Protein AF-A0A6I2HQ03-F1 (afdb_monomer)

Sequence (92 aa):
MPLVNSCQTLRFLTGNPSTAQHRYNMPTLTTEAALDILSDWLQDNIDYGTLIIFDNDEDRTDSAVLLPLIRQARRDVADLRHLQILRRPEST

Structure (mmCIF, N/CA/C/O backbone):
data_AF-A0A6I2HQ03-F1
#
_entry.id   AF-A0A6I2HQ03-F1
#
loop_
_atom_site.group_PDB
_atom_site.id
_atom_site.type_symbol
_atom_site.label_atom_id
_atom_site.label_alt_id
_atom_site.label_comp_id
_atom_site.label_asym_id
_atom_site.label_entity_id
_atom_site.label_seq_id
_atom_site.pdbx_PDB_ins_code
_atom_site.Cartn_x
_atom_site.Cartn_y
_atom_site.Cartn_z
_atom_site.occupancy
_atom_site.B_iso_or_equiv
_atom_site.auth_seq_id
_atom_site.auth_comp_id
_atom_site.auth_asym_id
_atom_site.auth_atom_id
_atom_site.pdbx_PDB_model_num
ATOM 1 N N . MET A 1 1 ? 13.361 25.575 -5.094 1.00 36.25 1 MET A N 1
ATOM 2 C CA . MET A 1 1 ? 12.522 24.387 -4.844 1.00 36.25 1 MET A CA 1
ATOM 3 C C . MET A 1 1 ? 13.388 23.374 -4.110 1.00 36.25 1 MET A C 1
ATOM 5 O O . MET A 1 1 ? 14.236 22.790 -4.773 1.00 36.25 1 MET A O 1
ATOM 9 N N . PRO A 1 2 ? 13.336 23.238 -2.772 1.00 43.41 2 PRO A N 1
ATOM 10 C CA . PRO A 1 2 ? 14.132 22.210 -2.124 1.00 43.41 2 PRO A CA 1
ATOM 11 C C . PRO A 1 2 ? 13.423 20.864 -2.299 1.00 43.41 2 PRO A C 1
ATOM 13 O O . PRO A 1 2 ? 12.268 20.698 -1.918 1.00 43.41 2 PRO A O 1
ATOM 16 N N . LEU A 1 3 ? 14.136 19.937 -2.932 1.00 40.62 3 LEU A N 1
ATOM 17 C CA . LEU A 1 3 ? 13.805 18.527 -3.046 1.00 40.62 3 LEU A CA 1
ATOM 18 C C . LEU A 1 3 ? 13.911 17.913 -1.645 1.00 40.62 3 LEU A C 1
ATOM 20 O O . LEU A 1 3 ? 15.012 17.652 -1.155 1.00 40.62 3 LEU A O 1
ATOM 24 N N . VAL A 1 4 ? 12.775 17.749 -0.973 1.00 44.97 4 VAL A N 1
ATOM 25 C CA . VAL A 1 4 ? 12.700 16.977 0.268 1.00 44.97 4 VAL A CA 1
ATOM 26 C C . VAL A 1 4 ? 12.733 15.512 -0.152 1.00 44.97 4 VAL A C 1
ATOM 28 O O . VAL A 1 4 ? 11.706 14.919 -0.450 1.00 44.97 4 VAL A O 1
ATOM 31 N N . ASN A 1 5 ? 13.939 14.966 -0.297 1.00 47.34 5 ASN A N 1
ATOM 32 C CA . ASN A 1 5 ? 14.139 13.543 -0.547 1.00 47.34 5 ASN A CA 1
ATOM 33 C C . ASN A 1 5 ? 13.569 12.775 0.658 1.00 47.34 5 ASN A C 1
ATOM 35 O O . ASN A 1 5 ? 13.948 13.072 1.796 1.00 47.34 5 ASN A O 1
ATOM 39 N N . SER A 1 6 ? 12.682 11.808 0.421 1.00 51.69 6 SER A N 1
ATOM 40 C CA . SER A 1 6 ? 12.076 10.947 1.448 1.00 51.69 6 SER A CA 1
ATOM 41 C C . SER A 1 6 ? 13.135 10.266 2.342 1.00 51.69 6 SER A C 1
ATOM 43 O O . SER A 1 6 ? 12.900 9.994 3.521 1.00 51.69 6 SER A O 1
ATOM 45 N N . CYS A 1 7 ? 14.370 10.120 1.840 1.00 47.50 7 CYS A N 1
ATOM 46 C CA . CYS A 1 7 ? 15.535 9.642 2.583 1.00 47.50 7 CYS A CA 1
ATOM 47 C C . CYS A 1 7 ? 15.949 10.546 3.761 1.00 47.50 7 CYS A C 1
ATOM 49 O O . CYS A 1 7 ? 16.613 10.078 4.688 1.00 47.50 7 CYS A O 1
ATOM 51 N N . GLN A 1 8 ? 15.577 11.833 3.783 1.00 50.94 8 GLN A N 1
ATOM 52 C CA . GLN A 1 8 ? 15.834 12.699 4.944 1.00 50.94 8 GLN A CA 1
ATOM 53 C C . GLN A 1 8 ? 14.986 12.297 6.154 1.00 50.94 8 GLN A C 1
ATOM 55 O O . GLN A 1 8 ? 15.459 12.411 7.286 1.00 50.94 8 GLN A O 1
ATOM 60 N N . THR A 1 9 ? 13.795 11.736 5.929 1.00 46.59 9 THR A N 1
ATOM 61 C CA . THR A 1 9 ? 12.956 11.166 6.993 1.00 46.59 9 THR A CA 1
ATOM 62 C C . THR A 1 9 ? 13.647 9.970 7.660 1.00 46.59 9 THR A C 1
ATOM 64 O O . THR A 1 9 ? 13.549 9.788 8.872 1.00 46.59 9 THR A O 1
ATOM 67 N N . LEU A 1 10 ? 14.454 9.214 6.909 1.00 46.19 10 LEU A N 1
ATOM 68 C CA . LEU A 1 10 ? 15.241 8.080 7.408 1.00 46.19 10 LEU A CA 1
ATOM 69 C C . LEU A 1 10 ? 16.540 8.473 8.133 1.00 46.19 10 LEU A C 1
ATOM 71 O O . LEU A 1 10 ? 17.086 7.652 8.872 1.00 46.19 10 LEU A O 1
ATOM 75 N N . ARG A 1 11 ? 17.015 9.726 8.029 1.00 44.62 11 ARG A N 1
ATOM 76 C CA . ARG A 1 11 ? 18.186 10.209 8.798 1.00 44.62 11 ARG A CA 1
ATOM 77 C C . ARG A 1 11 ? 17.955 10.126 10.316 1.00 44.62 11 ARG A C 1
ATOM 79 O O . ARG A 1 11 ? 18.919 10.049 11.074 1.00 44.62 11 ARG A O 1
ATOM 86 N N . PHE A 1 12 ? 16.696 10.108 10.754 1.00 50.53 12 PHE A N 1
ATOM 87 C CA . PHE A 1 12 ? 16.321 9.924 12.158 1.00 50.53 12 PHE A CA 1
ATOM 88 C C . PHE A 1 12 ? 16.494 8.482 12.663 1.00 50.53 12 PHE A C 1
ATOM 90 O O . PHE A 1 12 ? 16.555 8.280 13.872 1.00 50.53 12 PHE A O 1
ATOM 97 N N . LEU A 1 13 ? 16.599 7.487 11.774 1.00 51.09 13 LEU A N 1
ATOM 98 C CA . LEU A 1 13 ? 16.599 6.066 12.147 1.00 51.09 13 LEU A CA 1
ATOM 99 C C . LEU A 1 13 ? 17.999 5.435 12.221 1.00 51.09 13 LEU A C 1
ATOM 101 O O . LEU A 1 13 ? 18.140 4.361 12.798 1.00 51.09 13 LEU A O 1
ATOM 105 N N . THR A 1 14 ? 19.042 6.083 11.687 1.00 44.53 14 THR A N 1
ATOM 106 C CA . THR A 1 14 ? 20.391 5.482 11.583 1.00 44.53 14 THR A CA 1
ATOM 107 C C . THR A 1 14 ? 21.507 6.302 12.253 1.00 44.53 14 THR A C 1
ATOM 109 O O . THR A 1 14 ? 22.671 6.214 11.860 1.00 44.53 14 THR A O 1
ATOM 112 N N . GLY A 1 15 ? 21.185 7.132 13.251 1.00 38.81 15 GLY A N 1
ATOM 113 C CA . GLY A 1 15 ? 22.171 7.905 14.022 1.00 38.81 15 GLY A CA 1
ATOM 114 C C . GLY A 1 15 ? 22.869 7.083 15.120 1.00 38.81 15 GLY A C 1
ATOM 115 O O . GLY A 1 15 ? 22.204 6.444 15.925 1.00 38.81 15 GLY A O 1
ATOM 116 N N . ASN A 1 16 ? 24.208 7.121 15.148 1.00 48.44 16 ASN A N 1
ATOM 117 C CA . ASN A 1 16 ? 25.117 6.439 16.090 1.00 48.44 16 ASN A CA 1
ATOM 118 C C . ASN A 1 16 ? 24.691 6.476 17.587 1.00 48.44 16 ASN A C 1
ATOM 120 O O . ASN A 1 16 ? 24.242 7.520 18.060 1.00 48.44 16 ASN A O 1
ATOM 124 N N . PRO A 1 17 ? 24.952 5.413 18.380 1.00 47.00 17 PRO A N 1
ATOM 125 C CA . PRO A 1 17 ? 24.448 5.251 19.753 1.00 47.00 17 PRO A CA 1
ATOM 126 C C . PRO A 1 17 ? 25.239 5.984 20.862 1.00 47.00 17 PRO A C 1
ATOM 128 O O . PRO A 1 17 ? 25.062 5.677 22.039 1.00 47.00 17 PRO A O 1
ATOM 131 N N . SER A 1 18 ? 26.116 6.943 20.548 1.00 51.56 18 SER A N 1
ATOM 132 C CA . SER A 1 18 ? 27.056 7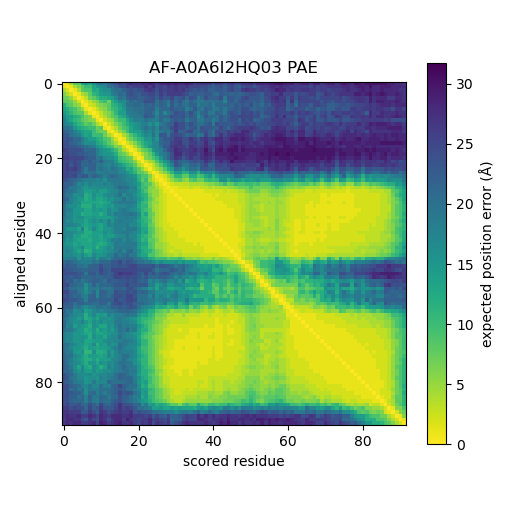.505 21.543 1.00 51.56 18 SER A CA 1
ATOM 133 C C . SER A 1 18 ? 26.643 8.817 22.219 1.00 51.56 18 SER A C 1
ATOM 135 O O . SER A 1 18 ? 27.465 9.422 22.901 1.00 51.56 18 SER A O 1
ATOM 137 N N . THR A 1 19 ? 25.386 9.249 22.133 1.00 46.16 19 THR A N 1
ATOM 138 C CA . THR A 1 19 ? 24.891 10.360 22.964 1.00 46.16 19 THR A CA 1
ATOM 139 C C . THR A 1 19 ? 23.601 9.973 23.671 1.00 46.16 19 THR A C 1
ATOM 141 O O . THR A 1 19 ? 22.492 10.069 23.150 1.00 46.16 19 THR A O 1
ATOM 144 N N . ALA A 1 20 ? 23.762 9.514 24.910 1.00 49.12 20 ALA A N 1
ATOM 145 C CA . ALA A 1 20 ? 22.672 9.406 25.859 1.00 49.12 20 ALA A CA 1
ATOM 146 C C . ALA A 1 20 ? 21.988 10.779 26.051 1.00 49.12 20 ALA A C 1
ATOM 148 O O . ALA A 1 20 ? 22.659 11.806 26.104 1.00 49.12 20 ALA A O 1
ATOM 149 N N . GLN A 1 21 ? 20.664 10.745 26.256 1.00 45.38 21 GLN A N 1
ATOM 150 C CA . GLN A 1 21 ? 19.819 11.794 26.865 1.00 45.38 21 GLN A CA 1
ATOM 151 C C . GLN A 1 21 ? 19.029 12.781 25.985 1.00 45.38 21 GLN A C 1
ATOM 153 O O . GLN A 1 21 ? 18.589 13.811 26.486 1.00 45.38 21 GLN A O 1
ATOM 158 N N . HIS A 1 22 ? 18.636 12.410 24.768 1.00 44.59 22 HIS A N 1
ATOM 159 C CA . HIS A 1 22 ? 17.333 12.866 24.268 1.00 44.59 22 HIS A CA 1
ATOM 160 C C . HIS A 1 22 ? 16.386 11.673 24.262 1.00 44.59 22 HIS A C 1
ATOM 162 O O . HIS A 1 22 ? 16.569 10.733 23.494 1.00 44.59 22 HIS A O 1
ATOM 168 N N . ARG A 1 23 ? 15.376 11.686 25.144 1.00 50.22 23 ARG A N 1
ATOM 169 C CA . ARG A 1 23 ? 14.180 10.853 24.970 1.00 50.22 23 ARG A CA 1
ATOM 170 C C . ARG A 1 23 ? 13.569 11.260 23.631 1.00 50.22 23 ARG A C 1
ATOM 172 O O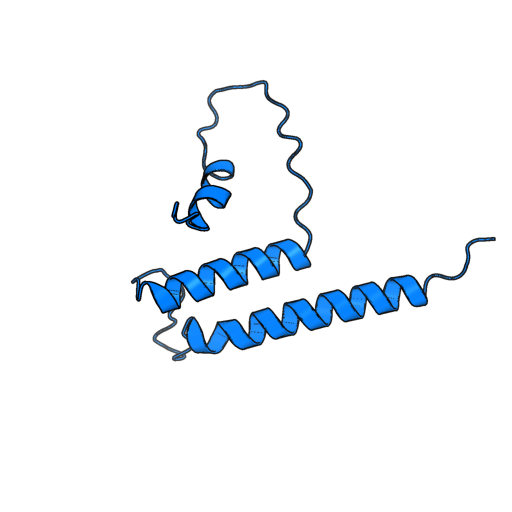 . ARG A 1 23 ? 12.742 12.165 23.584 1.00 50.22 23 ARG A O 1
ATOM 179 N N . TYR A 1 24 ? 14.006 10.633 22.545 1.00 57.25 24 TYR A N 1
ATOM 180 C CA . TYR A 1 24 ? 13.262 10.636 21.302 1.00 57.25 24 TYR A CA 1
ATOM 181 C C . TYR A 1 24 ? 11.956 9.928 21.630 1.00 57.25 24 TYR A C 1
ATOM 183 O O . TYR A 1 24 ? 11.903 8.707 21.763 1.00 57.25 24 TYR A O 1
ATOM 191 N N . ASN A 1 25 ? 10.907 10.715 21.855 1.00 61.66 25 ASN A N 1
ATOM 192 C CA . ASN A 1 25 ? 9.540 10.234 21.863 1.00 61.66 25 ASN A CA 1
ATOM 193 C C . ASN A 1 25 ? 9.208 9.859 20.416 1.00 61.66 25 ASN A C 1
ATOM 195 O O . ASN A 1 25 ? 8.481 10.589 19.746 1.00 61.66 25 ASN A O 1
ATOM 199 N N . MET A 1 26 ? 9.833 8.788 19.915 1.00 63.72 26 MET A N 1
ATOM 200 C CA . MET A 1 26 ? 9.551 8.265 18.591 1.00 63.72 26 MET A CA 1
ATOM 201 C C . MET A 1 26 ? 8.074 7.891 18.606 1.00 63.72 26 MET A C 1
ATOM 203 O O . MET A 1 26 ? 7.691 7.014 19.390 1.00 63.72 26 MET A O 1
ATOM 207 N N . PRO A 1 27 ? 7.224 8.594 17.840 1.00 73.25 27 PRO A N 1
ATOM 208 C CA . PRO A 1 27 ? 5.830 8.214 17.755 1.00 73.25 27 PRO A CA 1
ATOM 209 C C . PRO A 1 27 ? 5.770 6.760 17.292 1.00 73.25 27 PRO A C 1
ATOM 211 O O . PRO A 1 27 ? 6.543 6.340 16.428 1.00 73.25 27 PRO A O 1
ATOM 214 N N . THR A 1 28 ? 4.885 5.977 17.905 1.00 84.44 28 THR A N 1
ATOM 215 C CA . THR A 1 28 ? 4.658 4.599 17.479 1.00 84.44 28 THR A CA 1
ATOM 216 C C . THR A 1 28 ? 4.290 4.606 16.001 1.00 84.44 28 THR A C 1
ATOM 218 O O . THR A 1 28 ? 3.341 5.281 15.599 1.00 84.44 28 THR A O 1
ATOM 221 N N . LEU A 1 29 ? 5.054 3.868 15.199 1.00 89.25 29 LEU A N 1
ATOM 222 C CA . LEU A 1 29 ? 4.791 3.727 13.777 1.00 89.25 29 LEU A CA 1
ATOM 223 C C . LEU A 1 29 ? 3.458 2.994 13.597 1.00 89.25 29 LEU A C 1
ATOM 225 O O . LEU A 1 29 ? 3.332 1.831 13.982 1.00 89.25 29 LEU A O 1
ATOM 229 N N . THR A 1 30 ? 2.455 3.681 13.049 1.00 93.25 30 THR A N 1
ATOM 230 C CA . THR A 1 30 ? 1.184 3.037 12.699 1.00 93.25 30 THR A CA 1
ATOM 231 C C . THR A 1 30 ? 1.344 2.260 11.398 1.00 93.25 30 THR A C 1
ATOM 233 O O . THR A 1 30 ? 2.223 2.561 10.588 1.00 93.25 30 THR A O 1
ATOM 236 N N . THR A 1 31 ? 0.493 1.259 11.175 1.00 95.00 31 THR A N 1
ATOM 237 C CA . THR A 1 31 ? 0.520 0.467 9.939 1.00 95.00 31 THR A CA 1
ATOM 238 C C . THR A 1 31 ? 0.319 1.346 8.704 1.00 95.00 31 THR A C 1
ATOM 240 O O . THR A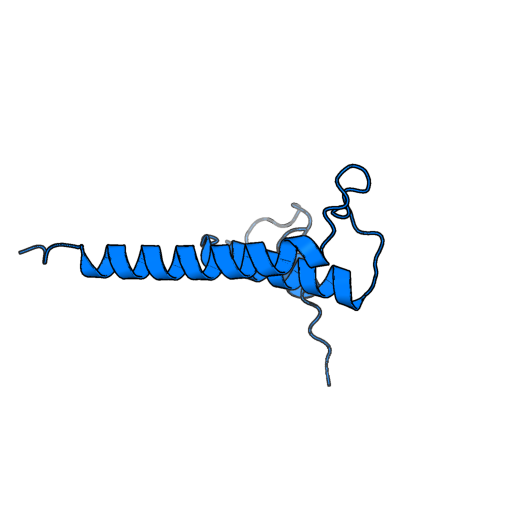 1 31 ? 1.018 1.167 7.715 1.00 95.00 31 THR A O 1
ATOM 243 N N . GLU A 1 32 ? -0.567 2.341 8.767 1.00 96.06 32 GLU A N 1
ATOM 244 C CA . GLU A 1 32 ? -0.783 3.300 7.678 1.00 96.06 32 GLU A CA 1
ATOM 245 C C . GLU A 1 32 ? 0.478 4.119 7.391 1.00 96.06 32 GLU A C 1
ATOM 247 O O . GLU A 1 32 ? 0.886 4.219 6.239 1.00 96.06 32 GLU A O 1
ATOM 252 N N . ALA A 1 33 ? 1.140 4.636 8.433 1.00 94.12 33 ALA A N 1
ATOM 253 C CA . ALA A 1 33 ? 2.376 5.397 8.279 1.00 94.12 33 ALA A CA 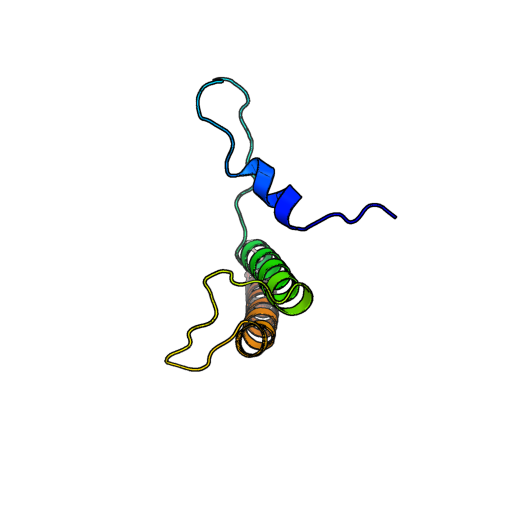1
ATOM 254 C C . ALA A 1 33 ? 3.518 4.535 7.716 1.00 94.12 33 ALA A C 1
ATOM 256 O O . ALA A 1 33 ? 4.296 5.007 6.894 1.00 94.12 33 ALA A O 1
ATOM 257 N N . ALA A 1 34 ? 3.607 3.263 8.116 1.00 95.06 34 ALA A N 1
ATOM 258 C CA . ALA A 1 34 ? 4.575 2.326 7.551 1.00 95.06 34 ALA A CA 1
ATOM 259 C C . ALA A 1 34 ? 4.325 2.071 6.054 1.00 95.06 34 ALA A C 1
ATOM 261 O O . ALA A 1 34 ? 5.274 2.037 5.274 1.00 95.06 34 ALA A O 1
ATOM 262 N N . LEU A 1 35 ? 3.060 1.917 5.649 1.00 96.25 35 LEU A N 1
ATOM 263 C CA . LEU A 1 35 ? 2.675 1.710 4.250 1.00 96.25 35 LEU A CA 1
ATOM 264 C C . LEU A 1 35 ? 2.872 2.970 3.395 1.00 96.25 35 LEU A C 1
ATOM 266 O O . LEU A 1 35 ? 3.245 2.850 2.228 1.00 96.25 35 LEU A O 1
ATOM 270 N N . ASP A 1 36 ? 2.666 4.158 3.966 1.00 95.19 36 ASP A N 1
ATOM 271 C CA . ASP A 1 36 ? 2.962 5.435 3.308 1.00 95.19 36 ASP A CA 1
ATOM 272 C C . ASP A 1 36 ? 4.480 5.579 3.075 1.00 95.19 36 ASP A C 1
ATOM 274 O O . ASP A 1 36 ? 4.903 5.788 1.941 1.00 95.19 36 ASP A O 1
ATOM 278 N N . ILE A 1 37 ? 5.313 5.326 4.096 1.00 93.06 37 ILE A N 1
ATOM 279 C CA . ILE A 1 37 ? 6.786 5.341 3.969 1.00 93.06 37 ILE A CA 1
ATOM 280 C C . ILE A 1 37 ? 7.271 4.328 2.924 1.00 93.06 37 ILE A C 1
ATOM 282 O O . ILE A 1 37 ? 8.140 4.641 2.111 1.00 93.06 37 ILE A O 1
ATOM 286 N N . LEU A 1 38 ? 6.719 3.112 2.934 1.00 91.56 38 LEU A N 1
ATOM 287 C CA . LEU A 1 38 ? 7.066 2.089 1.949 1.00 91.56 38 LEU A CA 1
ATOM 288 C C . LEU A 1 38 ? 6.649 2.507 0.532 1.00 91.56 38 LEU A C 1
ATOM 290 O O . LEU A 1 38 ? 7.394 2.270 -0.413 1.00 91.56 38 LEU A O 1
ATOM 294 N N . SER A 1 39 ? 5.484 3.141 0.376 1.00 93.69 39 SER A N 1
ATOM 295 C CA . SER A 1 39 ? 5.019 3.643 -0.923 1.00 93.69 39 SER A CA 1
ATOM 296 C C . SER A 1 39 ? 5.942 4.724 -1.480 1.00 93.69 39 SER A C 1
ATOM 298 O O . SER A 1 39 ? 6.269 4.677 -2.664 1.00 93.69 39 SER A O 1
ATOM 300 N N . ASP A 1 40 ? 6.369 5.668 -0.639 1.00 91.81 40 ASP A N 1
ATOM 301 C CA . ASP A 1 40 ? 7.291 6.739 -1.031 1.00 91.81 40 ASP A CA 1
ATOM 302 C C . ASP A 1 40 ? 8.646 6.164 -1.450 1.00 91.81 40 ASP A C 1
ATOM 304 O O . ASP A 1 40 ? 9.181 6.522 -2.496 1.00 91.81 40 ASP A O 1
ATOM 308 N N . TRP A 1 41 ? 9.159 5.194 -0.691 1.00 89.56 41 TRP A N 1
ATOM 309 C CA . TRP A 1 41 ? 10.405 4.512 -1.022 1.00 89.56 41 TRP A CA 1
ATOM 310 C C . TRP A 1 41 ? 10.331 3.743 -2.354 1.00 89.56 41 TRP A C 1
ATOM 312 O O . TRP A 1 41 ? 11.245 3.831 -3.171 1.00 89.56 41 TRP A O 1
ATOM 322 N N . LEU A 1 42 ? 9.228 3.029 -2.617 1.00 88.19 42 LEU A N 1
ATOM 323 C CA . LEU A 1 42 ? 9.015 2.331 -3.893 1.00 88.19 42 LEU A CA 1
ATOM 324 C C . LEU A 1 42 ? 8.893 3.303 -5.072 1.00 88.19 42 LEU A C 1
ATOM 326 O O . LEU A 1 42 ? 9.378 3.007 -6.162 1.00 88.19 42 LEU A O 1
ATOM 330 N N . GLN A 1 43 ? 8.249 4.454 -4.871 1.00 90.12 43 GLN A N 1
ATOM 331 C CA . GLN A 1 43 ? 8.153 5.485 -5.901 1.00 90.12 43 GLN A CA 1
ATOM 332 C C . GLN A 1 43 ? 9.530 6.081 -6.213 1.00 90.12 43 GLN A C 1
ATOM 334 O O . GLN A 1 43 ? 9.872 6.204 -7.386 1.00 90.12 43 GLN A O 1
ATOM 339 N N . ASP A 1 44 ? 10.345 6.366 -5.195 1.00 86.94 44 ASP A N 1
ATOM 340 C CA . ASP A 1 44 ? 11.713 6.848 -5.398 1.00 86.94 44 ASP A CA 1
ATOM 341 C C . ASP A 1 44 ? 12.562 5.821 -6.167 1.00 86.94 44 ASP A C 1
ATOM 343 O O . ASP A 1 44 ? 13.322 6.197 -7.061 1.00 86.94 44 ASP A O 1
ATOM 347 N N . ASN A 1 45 ? 12.398 4.520 -5.901 1.00 83.88 45 ASN A N 1
ATOM 348 C CA . ASN A 1 45 ? 13.083 3.479 -6.674 1.00 83.88 45 ASN A CA 1
ATOM 349 C C . ASN A 1 45 ? 12.713 3.524 -8.166 1.00 83.88 45 ASN A C 1
ATOM 351 O O . ASN A 1 45 ? 13.597 3.396 -9.015 1.00 83.88 45 ASN A O 1
ATOM 355 N N . ILE A 1 46 ? 11.431 3.736 -8.487 1.00 84.62 46 ILE A N 1
ATOM 356 C CA . ILE A 1 46 ? 10.945 3.872 -9.869 1.00 84.62 46 ILE A CA 1
ATOM 357 C C . ILE A 1 46 ? 11.507 5.143 -10.514 1.00 84.62 46 ILE A C 1
ATOM 359 O O . ILE A 1 46 ? 12.016 5.094 -11.634 1.00 84.62 46 ILE A O 1
ATOM 363 N N . ASP A 1 47 ? 11.433 6.272 -9.810 1.00 86.44 47 ASP A N 1
ATOM 364 C CA . ASP A 1 47 ? 11.785 7.590 -10.345 1.00 86.44 47 ASP A CA 1
ATOM 365 C C . ASP A 1 47 ? 13.293 7.728 -10.593 1.00 86.44 47 ASP A C 1
ATOM 367 O O . ASP A 1 47 ? 13.716 8.335 -11.581 1.00 86.44 47 ASP A O 1
ATOM 371 N N . TYR A 1 48 ? 14.115 7.153 -9.712 1.00 81.38 48 TYR A N 1
ATOM 372 C CA . TYR A 1 48 ? 15.571 7.230 -9.801 1.00 81.38 48 TYR A CA 1
ATOM 373 C C . TYR A 1 48 ? 16.213 6.017 -10.492 1.00 81.38 48 TYR A C 1
ATOM 375 O O . TYR A 1 48 ? 17.431 6.018 -10.688 1.00 81.38 48 TYR A O 1
ATOM 383 N N . GLY A 1 49 ? 15.426 5.000 -10.874 1.00 66.19 49 GLY A N 1
ATOM 384 C CA . GLY A 1 49 ? 15.901 3.795 -11.567 1.00 66.19 49 GLY A CA 1
ATOM 385 C C . GLY A 1 49 ? 17.067 3.106 -10.851 1.00 66.19 49 GLY A C 1
ATOM 386 O O . GLY A 1 49 ? 17.969 2.570 -11.498 1.00 66.19 49 GLY A O 1
ATOM 387 N N . THR A 1 50 ? 17.130 3.227 -9.521 1.00 60.84 50 THR A N 1
ATOM 388 C CA . THR A 1 50 ? 18.320 2.839 -8.756 1.00 60.84 50 THR A CA 1
ATOM 389 C C . THR A 1 50 ? 18.376 1.336 -8.530 1.00 60.84 50 THR A C 1
ATOM 391 O O . THR A 1 50 ? 17.357 0.708 -8.271 1.00 60.84 50 THR A O 1
ATOM 394 N N . LEU A 1 51 ? 19.598 0.798 -8.518 1.00 55.19 51 LEU A N 1
ATOM 395 C CA . LEU A 1 51 ? 19.994 -0.562 -8.116 1.00 55.19 51 LEU A CA 1
ATOM 396 C C . LEU A 1 51 ? 19.730 -0.856 -6.618 1.00 55.19 51 LEU A C 1
ATOM 398 O O . LEU A 1 51 ? 20.618 -1.328 -5.907 1.00 55.19 51 LEU A O 1
ATOM 402 N N . ILE A 1 52 ? 18.556 -0.529 -6.080 1.00 58.78 52 ILE A N 1
ATOM 403 C CA . ILE A 1 52 ? 18.263 -0.716 -4.656 1.00 58.78 52 ILE A CA 1
ATOM 404 C C . ILE A 1 52 ? 17.258 -1.863 -4.452 1.00 58.78 52 ILE A C 1
ATOM 406 O O . ILE A 1 52 ? 16.049 -1.681 -4.468 1.00 58.78 52 ILE A O 1
ATOM 410 N N . ILE A 1 53 ? 17.843 -3.044 -4.202 1.00 63.47 53 ILE A N 1
ATOM 411 C CA . ILE A 1 53 ? 17.486 -4.163 -3.291 1.00 63.47 53 ILE A CA 1
ATOM 412 C C . ILE A 1 53 ? 16.070 -4.791 -3.347 1.00 63.47 53 ILE A C 1
ATOM 414 O O . ILE A 1 53 ? 15.877 -5.818 -2.704 1.00 63.47 53 ILE A O 1
ATOM 418 N N . PHE A 1 54 ? 15.087 -4.257 -4.079 1.00 64.38 54 PHE A N 1
ATOM 419 C CA . PHE A 1 54 ? 13.733 -4.849 -4.131 1.00 64.38 54 PHE A CA 1
ATOM 420 C C . PHE A 1 54 ? 13.271 -5.334 -5.499 1.00 64.38 54 PHE A C 1
ATOM 422 O O . PHE A 1 54 ? 12.186 -5.906 -5.589 1.00 64.38 54 PHE A O 1
ATOM 429 N N . ASP A 1 55 ? 14.085 -5.162 -6.536 1.00 66.06 55 ASP A N 1
ATOM 430 C CA . ASP A 1 55 ? 13.820 -5.824 -7.804 1.00 66.06 55 ASP A CA 1
ATOM 431 C C . ASP A 1 55 ? 14.200 -7.296 -7.642 1.00 66.06 55 ASP A C 1
ATOM 433 O O . ASP A 1 55 ? 15.374 -7.664 -7.689 1.00 66.06 55 ASP A O 1
ATOM 437 N N . ASN A 1 56 ? 13.193 -8.130 -7.373 1.00 68.06 56 ASN A N 1
ATOM 438 C CA . ASN A 1 56 ? 13.354 -9.571 -7.445 1.00 68.06 56 ASN A CA 1
ATOM 439 C C . ASN A 1 56 ? 13.389 -9.954 -8.927 1.00 68.06 56 ASN A C 1
ATOM 441 O O . ASN A 1 5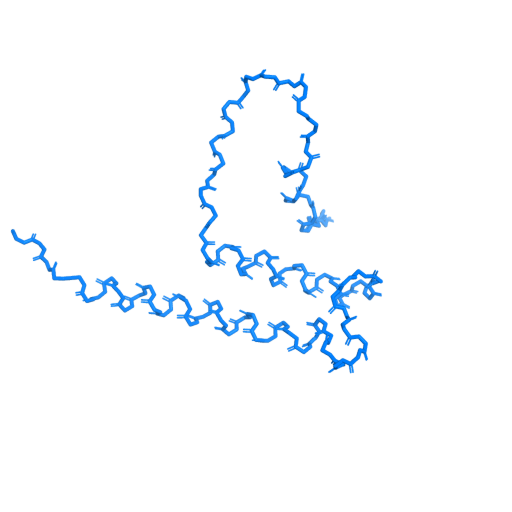6 ? 12.352 -10.012 -9.597 1.00 68.06 56 ASN A O 1
ATOM 445 N N . ASP A 1 57 ? 14.595 -10.170 -9.438 1.00 69.81 57 ASP A N 1
ATOM 446 C CA . ASP A 1 57 ? 14.854 -10.564 -10.816 1.00 69.81 57 ASP A CA 1
ATOM 447 C C . ASP A 1 57 ? 14.322 -11.971 -11.132 1.00 69.81 57 ASP A C 1
ATOM 449 O O . ASP A 1 57 ? 13.942 -12.230 -12.278 1.00 69.81 57 ASP A O 1
ATOM 453 N N . GLU A 1 58 ? 14.208 -12.840 -10.122 1.00 72.75 58 GLU A N 1
ATOM 454 C CA . GLU A 1 58 ? 13.677 -14.202 -10.247 1.00 72.75 58 GLU A CA 1
ATOM 455 C C . GLU A 1 58 ? 12.164 -14.211 -10.536 1.00 72.75 58 GLU A C 1
ATOM 457 O O . GLU A 1 58 ? 11.724 -14.840 -11.501 1.00 72.75 58 GLU A O 1
ATOM 462 N N . ASP A 1 59 ? 11.373 -13.438 -9.781 1.00 70.94 59 ASP A N 1
ATOM 463 C CA . ASP A 1 59 ? 9.908 -13.384 -9.944 1.00 70.94 59 ASP A CA 1
ATOM 464 C C . ASP A 1 59 ? 9.420 -12.210 -10.808 1.00 70.94 59 ASP A C 1
ATOM 466 O O . ASP A 1 59 ? 8.211 -12.020 -10.975 1.00 70.94 59 ASP A O 1
ATOM 470 N N . ARG A 1 60 ? 10.337 -11.384 -11.339 1.00 68.06 60 ARG A N 1
ATOM 471 C CA . ARG A 1 60 ? 10.030 -10.122 -12.050 1.00 68.06 60 ARG A CA 1
ATOM 472 C C . ARG A 1 60 ? 9.076 -9.212 -11.273 1.00 68.06 60 ARG A C 1
ATOM 474 O O . ARG A 1 60 ? 8.290 -8.466 -11.859 1.00 68.06 60 ARG A O 1
ATOM 481 N N . THR A 1 61 ? 9.112 -9.309 -9.951 1.00 75.62 61 THR A N 1
ATOM 482 C CA . THR A 1 61 ? 8.335 -8.433 -9.084 1.00 75.62 61 THR A CA 1
ATOM 483 C C . THR A 1 61 ? 9.222 -7.244 -8.775 1.00 75.62 61 THR A C 1
ATOM 485 O O . THR A 1 61 ? 10.050 -7.300 -7.870 1.00 75.62 61 THR A O 1
ATOM 488 N N . ASP A 1 62 ? 9.086 -6.206 -9.593 1.00 83.56 62 ASP A N 1
ATOM 489 C CA . ASP A 1 62 ? 9.802 -4.948 -9.423 1.00 83.56 62 ASP A CA 1
ATOM 490 C C . ASP A 1 62 ? 8.989 -3.945 -8.587 1.00 83.56 62 ASP A C 1
ATOM 492 O O . ASP A 1 62 ? 7.820 -4.156 -8.224 1.00 83.56 62 ASP A O 1
ATOM 496 N N . SER A 1 63 ? 9.623 -2.816 -8.278 1.00 86.25 63 SER A N 1
ATOM 497 C CA . SER A 1 63 ? 8.987 -1.735 -7.516 1.00 86.25 63 SER A CA 1
ATOM 498 C C . SER A 1 63 ? 7.706 -1.204 -8.187 1.00 86.25 63 SER A C 1
ATOM 500 O O . SER A 1 63 ? 6.765 -0.810 -7.491 1.00 86.25 63 SER A O 1
ATOM 502 N N . ALA A 1 64 ? 7.623 -1.238 -9.523 1.00 87.56 64 ALA A N 1
ATOM 503 C CA . ALA A 1 64 ? 6.461 -0.774 -10.281 1.00 87.56 64 ALA A CA 1
ATOM 504 C C . ALA A 1 64 ? 5.265 -1.733 -10.172 1.00 87.56 64 ALA A C 1
ATOM 506 O O . ALA A 1 64 ? 4.120 -1.275 -10.113 1.00 87.56 64 ALA A O 1
ATOM 507 N N . VAL A 1 65 ? 5.513 -3.041 -10.076 1.00 88.50 65 VAL A N 1
ATOM 508 C CA . VAL A 1 65 ? 4.485 -4.056 -9.799 1.00 88.50 65 VAL A CA 1
ATOM 509 C C . VAL A 1 65 ? 3.976 -3.946 -8.360 1.00 88.50 65 VAL A C 1
ATOM 511 O O . VAL A 1 65 ? 2.771 -4.057 -8.118 1.00 88.50 65 VAL A O 1
ATOM 514 N N . LEU A 1 66 ? 4.865 -3.699 -7.394 1.00 88.69 66 LEU A N 1
ATOM 515 C CA . LEU A 1 66 ? 4.515 -3.724 -5.972 1.00 88.69 66 LEU A CA 1
ATOM 516 C C . LEU A 1 66 ? 3.796 -2.451 -5.493 1.00 88.69 66 LEU A C 1
ATOM 518 O O . LEU A 1 66 ? 2.876 -2.522 -4.674 1.00 88.69 66 LEU A O 1
ATOM 522 N N . LEU A 1 67 ? 4.167 -1.282 -6.017 1.00 91.81 67 LEU A N 1
ATOM 523 C CA . LEU A 1 67 ? 3.605 0.010 -5.616 1.00 91.81 67 LEU A CA 1
ATOM 524 C C . LEU A 1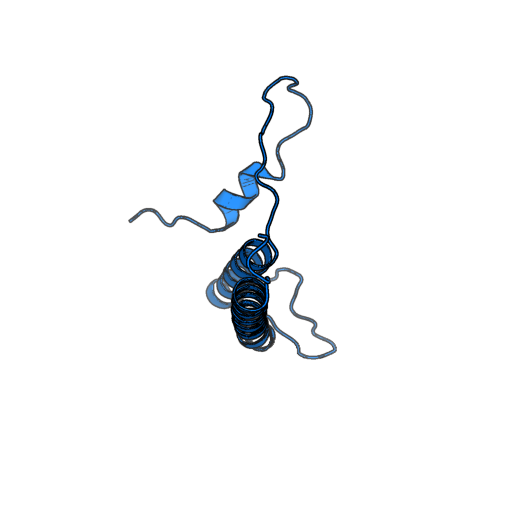 67 ? 2.060 0.089 -5.636 1.00 91.81 67 LEU A C 1
ATOM 526 O O . LEU A 1 67 ? 1.482 0.554 -4.645 1.00 91.81 67 LEU A O 1
ATOM 530 N N . PRO A 1 68 ? 1.338 -0.344 -6.693 1.00 95.00 68 PRO A N 1
ATOM 531 C CA . PRO A 1 68 ? -0.125 -0.328 -6.673 1.00 95.00 68 PRO A CA 1
ATOM 532 C C . PRO A 1 68 ? -0.714 -1.235 -5.583 1.00 95.00 68 PRO A C 1
ATOM 534 O O . PRO A 1 68 ? -1.748 -0.885 -5.009 1.00 95.00 68 PRO A O 1
ATOM 537 N N . LEU A 1 69 ? -0.054 -2.351 -5.252 1.00 94.69 69 LEU A N 1
ATOM 538 C CA . LEU A 1 69 ? -0.497 -3.276 -4.205 1.00 94.69 69 LEU A CA 1
ATOM 539 C C . LEU A 1 69 ? -0.333 -2.665 -2.809 1.00 94.69 69 LEU A C 1
ATOM 541 O O . LEU A 1 69 ? -1.255 -2.743 -2.000 1.00 94.69 69 LEU A O 1
ATOM 545 N N . ILE A 1 70 ? 0.786 -1.987 -2.540 1.00 95.12 70 ILE A N 1
ATOM 546 C CA . ILE A 1 70 ? 1.001 -1.290 -1.260 1.00 95.12 70 ILE A CA 1
ATOM 547 C C . ILE A 1 70 ? 0.005 -0.140 -1.087 1.00 95.12 70 ILE A C 1
ATOM 549 O O . ILE A 1 70 ? -0.605 -0.006 -0.024 1.00 95.12 70 ILE A O 1
ATOM 553 N N . ARG A 1 71 ? -0.249 0.643 -2.145 1.00 97.44 71 ARG A N 1
ATOM 554 C CA . ARG A 1 71 ? -1.286 1.689 -2.125 1.00 97.44 71 ARG A CA 1
ATOM 555 C C . ARG A 1 71 ? -2.679 1.111 -1.860 1.00 97.44 71 ARG A C 1
ATOM 557 O O . ARG A 1 71 ? -3.479 1.757 -1.182 1.00 97.44 71 ARG A O 1
ATOM 564 N N . GLN A 1 72 ? -2.976 -0.086 -2.370 1.00 98.19 72 GLN A N 1
ATOM 565 C CA . GLN A 1 72 ? -4.230 -0.776 -2.068 1.00 98.19 72 GLN A CA 1
ATOM 566 C C . GLN A 1 72 ? -4.291 -1.222 -0.607 1.00 98.19 72 GLN A C 1
ATOM 568 O O . GLN A 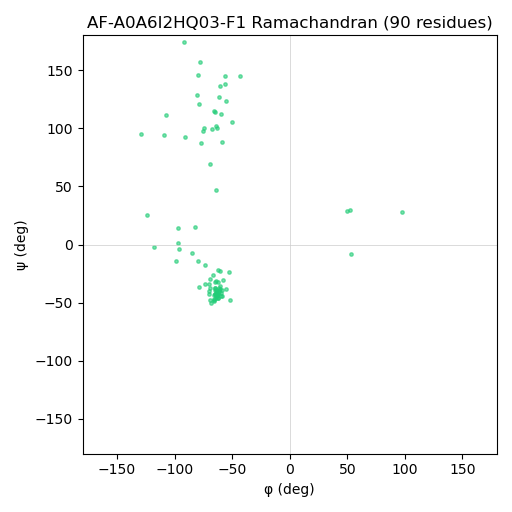1 72 ? -5.237 -0.854 0.081 1.00 98.19 72 GLN A O 1
ATOM 573 N N . ALA A 1 73 ? -3.259 -1.902 -0.106 1.00 97.94 73 ALA A N 1
ATOM 574 C CA . ALA A 1 73 ? -3.189 -2.326 1.290 1.00 97.94 73 ALA A CA 1
ATOM 575 C C . ALA A 1 73 ? -3.359 -1.141 2.258 1.00 97.94 73 ALA A C 1
ATOM 577 O O . ALA A 1 73 ? -4.048 -1.246 3.270 1.00 97.94 73 ALA A O 1
ATOM 578 N N . ARG A 1 74 ? -2.794 0.023 1.919 1.00 98.19 74 ARG A N 1
ATOM 579 C CA . ARG A 1 74 ? -2.955 1.265 2.686 1.00 98.19 74 ARG A CA 1
ATOM 580 C C . ARG A 1 74 ? -4.409 1.732 2.762 1.00 98.19 74 ARG A C 1
ATOM 582 O O . ARG A 1 74 ? -4.846 2.171 3.824 1.00 98.19 74 ARG A O 1
ATOM 589 N N . ARG A 1 75 ? -5.161 1.630 1.660 1.00 98.31 75 ARG A N 1
ATOM 590 C CA . ARG A 1 75 ? -6.607 1.913 1.640 1.00 98.31 75 ARG A CA 1
ATOM 591 C C . ARG A 1 75 ? -7.377 0.897 2.476 1.00 98.31 75 ARG A C 1
ATOM 593 O O . ARG A 1 75 ? -8.151 1.301 3.333 1.00 98.31 75 ARG A O 1
ATOM 600 N N . ASP A 1 76 ? -7.084 -0.387 2.306 1.00 98.12 76 ASP A N 1
ATOM 601 C CA . ASP A 1 76 ? -7.773 -1.462 3.024 1.00 98.12 76 ASP A CA 1
ATOM 602 C C . ASP A 1 76 ? -7.582 -1.350 4.547 1.00 98.12 76 ASP A C 1
ATOM 604 O O . ASP A 1 76 ? -8.524 -1.547 5.314 1.00 98.12 76 ASP A O 1
ATOM 608 N N . VAL A 1 77 ? -6.381 -0.974 5.007 1.00 97.50 77 VAL A N 1
ATOM 609 C CA . VAL A 1 77 ? -6.109 -0.710 6.431 1.00 97.50 77 VAL A CA 1
ATOM 610 C C . VAL A 1 77 ? -6.905 0.497 6.934 1.00 97.50 77 VAL A C 1
ATOM 612 O O . VAL A 1 77 ? -7.471 0.437 8.029 1.00 97.50 77 VAL A O 1
ATOM 615 N N . ALA A 1 78 ? -6.984 1.576 6.150 1.00 96.44 78 ALA A N 1
ATOM 616 C CA . ALA A 1 78 ? -7.768 2.755 6.514 1.00 96.44 78 ALA A CA 1
ATOM 617 C C . ALA A 1 78 ? -9.269 2.428 6.618 1.00 96.44 78 ALA A C 1
ATOM 619 O O . ALA A 1 78 ? -9.915 2.806 7.600 1.00 96.44 78 ALA A O 1
ATOM 620 N N . ASP A 1 79 ? -9.801 1.662 5.665 1.00 97.00 79 ASP A N 1
ATOM 621 C CA . ASP A 1 79 ? -11.192 1.208 5.659 1.00 97.00 79 ASP A CA 1
ATOM 622 C C . ASP A 1 79 ? -11.476 0.281 6.845 1.00 97.00 79 ASP A C 1
ATOM 624 O O . ASP A 1 79 ? -12.467 0.457 7.559 1.00 97.00 79 ASP A O 1
ATOM 628 N N . LEU A 1 80 ? -10.577 -0.665 7.129 1.00 96.62 80 LEU A N 1
ATOM 629 C CA . LEU A 1 80 ? -10.695 -1.555 8.282 1.00 96.62 80 LEU A CA 1
ATOM 630 C C . LEU A 1 80 ? -10.714 -0.768 9.597 1.00 96.62 80 LEU A C 1
ATOM 632 O O . LEU A 1 80 ? -11.555 -1.030 10.461 1.00 96.62 80 LEU A O 1
ATOM 636 N N . ARG A 1 81 ? -9.829 0.222 9.747 1.00 94.19 81 ARG A N 1
ATOM 637 C CA . ARG A 1 81 ? -9.800 1.098 10.924 1.00 94.19 81 ARG A CA 1
ATOM 638 C C . ARG A 1 81 ? -11.087 1.907 11.050 1.00 94.19 81 ARG A C 1
ATOM 640 O O . ARG A 1 81 ? -11.618 2.037 12.153 1.00 94.19 81 ARG A O 1
ATOM 647 N N . HIS A 1 82 ? -11.620 2.412 9.940 1.00 94.06 82 HIS A N 1
ATOM 648 C CA . HIS A 1 82 ? -12.895 3.119 9.931 1.00 94.06 82 HIS A CA 1
ATOM 649 C C . HIS A 1 82 ? -14.049 2.211 10.385 1.00 94.06 82 HIS A C 1
ATOM 651 O O . HIS A 1 82 ? -14.816 2.576 11.277 1.00 94.06 82 HIS A O 1
ATOM 657 N N . LEU A 1 83 ? -14.120 0.985 9.859 1.00 95.50 83 LEU A N 1
ATOM 658 C CA . LEU A 1 83 ? -15.116 -0.008 10.265 1.00 95.50 83 LEU A CA 1
ATOM 659 C C . LEU A 1 83 ? -14.999 -0.391 11.746 1.00 95.50 83 LEU A C 1
ATOM 661 O O . LEU A 1 83 ? -16.018 -0.586 12.406 1.00 95.50 83 LEU A O 1
ATOM 665 N N . GLN A 1 84 ? -13.784 -0.491 12.287 1.00 91.94 84 GLN A N 1
ATOM 666 C CA . GLN A 1 84 ? -13.568 -0.759 13.713 1.00 91.94 84 GLN A CA 1
ATOM 667 C C . GLN A 1 84 ? -14.091 0.374 14.601 1.00 91.94 84 GLN A C 1
ATOM 669 O O . GLN A 1 84 ? -14.679 0.101 15.646 1.00 91.94 84 GLN A O 1
ATOM 674 N N . ILE A 1 85 ? -13.916 1.630 14.179 1.00 92.19 85 ILE A N 1
ATOM 675 C CA . ILE A 1 85 ? -14.449 2.795 14.896 1.00 92.19 85 ILE A CA 1
ATOM 676 C C . ILE A 1 85 ? -15.980 2.761 14.896 1.00 92.19 85 ILE A C 1
ATOM 678 O O . ILE A 1 85 ? -16.581 2.918 15.953 1.00 92.19 85 ILE A O 1
ATOM 682 N N . LEU A 1 86 ? -16.606 2.482 13.747 1.00 91.81 86 LEU A N 1
ATOM 683 C CA . LEU A 1 86 ? -18.068 2.389 13.630 1.00 91.81 86 LEU A CA 1
ATOM 684 C C . LEU A 1 86 ? -18.672 1.230 14.435 1.00 91.81 86 LEU A C 1
ATOM 686 O O . LEU A 1 86 ? -19.806 1.317 14.892 1.00 91.81 86 LEU A O 1
ATOM 690 N N . ARG A 1 87 ? -17.938 0.122 14.583 1.00 86.69 87 ARG A N 1
ATOM 691 C CA . ARG A 1 87 ? -18.395 -1.073 15.309 1.00 86.69 87 ARG A CA 1
ATOM 692 C C . ARG A 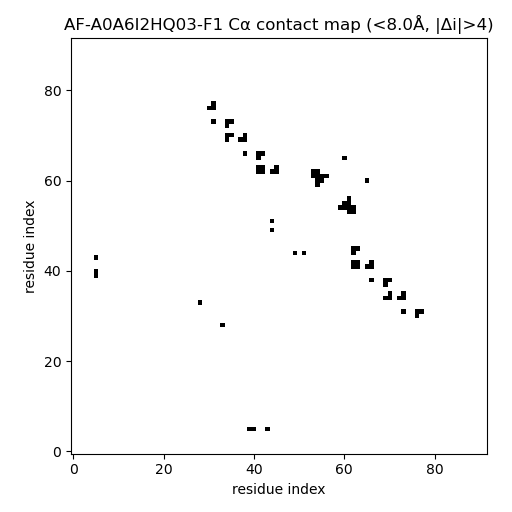1 87 ? -18.167 -1.005 16.812 1.00 86.69 87 ARG A C 1
ATOM 694 O O . ARG A 1 87 ? -18.611 -1.917 17.508 1.00 86.69 87 ARG A O 1
ATOM 701 N N . ARG A 1 88 ? -17.465 0.010 17.326 1.00 77.81 88 ARG A N 1
ATOM 702 C CA . ARG A 1 88 ? -17.284 0.163 18.770 1.00 77.81 88 ARG A CA 1
ATOM 703 C C . ARG A 1 88 ? -18.662 0.459 19.383 1.00 77.81 88 ARG A C 1
ATOM 705 O O . ARG A 1 88 ? -19.221 1.506 19.069 1.00 77.81 88 ARG A O 1
ATOM 712 N N . PRO A 1 89 ? -19.226 -0.432 20.225 1.00 62.41 89 PRO A N 1
ATOM 713 C CA . PRO A 1 89 ? -20.444 -0.101 20.946 1.00 62.41 89 PRO A CA 1
ATOM 714 C C . PRO A 1 89 ? -20.154 1.119 21.820 1.00 62.41 89 PRO A C 1
ATOM 716 O O . PRO A 1 89 ? -19.085 1.194 22.430 1.00 62.41 89 PRO A O 1
ATOM 719 N N . GLU A 1 90 ? -21.080 2.075 21.842 1.00 62.12 90 GLU A N 1
ATOM 720 C CA . GLU A 1 90 ? -21.089 3.175 22.805 1.00 62.12 90 GLU A CA 1
ATOM 721 C C . GLU A 1 90 ? -20.934 2.557 24.205 1.00 62.12 90 GLU A C 1
ATOM 723 O O . GLU A 1 90 ? -21.848 1.898 24.705 1.00 62.12 90 GLU A O 1
ATOM 728 N N . SER A 1 91 ? -19.748 2.673 24.807 1.00 57.41 91 SER A N 1
ATOM 729 C CA . SER A 1 91 ? -19.529 2.255 26.188 1.00 57.41 91 SER A CA 1
ATOM 730 C C . SER A 1 91 ? -20.399 3.151 27.068 1.00 57.41 91 SER A C 1
ATOM 732 O O . SER A 1 91 ? -20.059 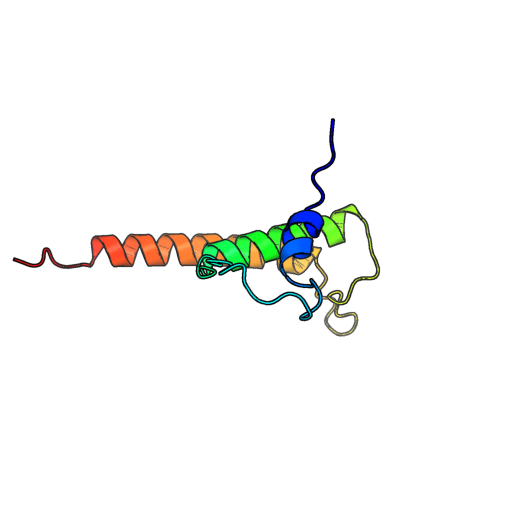4.317 27.263 1.00 57.41 91 SER A O 1
ATOM 734 N N . THR A 1 92 ? -21.536 2.627 27.529 1.00 46.69 92 THR A N 1
ATOM 735 C CA . THR A 1 92 ? -22.376 3.264 28.555 1.00 46.69 92 THR A CA 1
ATOM 736 C C . THR A 1 92 ? -21.823 2.952 29.937 1.00 46.69 92 THR A C 1
ATOM 738 O O . THR A 1 92 ? -21.363 1.801 30.127 1.00 46.69 92 THR A O 1
#

Mean predicted aligned error: 13.22 Å

Foldseek 3Di:
DDDPQLCVVVVVVDDDPPDPDDPPPPPPQDPLNVLVSLLSVLVCCVVVVDPDDACPVPVNCHSVNCNVVSVVVSVVVVVVVVVVVVPPPPPD

Solvent-accessible surface area (backbone atoms only — not comparable to full-atom values): 5898 Å² total; per-residue (Å²): 133,87,82,80,54,72,66,64,70,51,58,77,76,74,67,78,90,86,68,87,86,71,87,73,79,69,73,80,82,44,72,58,57,51,36,51,54,50,41,53,53,31,49,50,40,59,76,64,68,53,97,68,94,57,64,39,76,89,78,68,46,31,43,76,67,46,40,64,53,43,57,46,53,39,49,52,52,52,52,51,53,51,53,52,60,72,65,54,72,82,86,124

pLDDT: mean 74.17, std 20.17, range [36.25, 98.31]

Secondary structure (DSSP, 8-state):
-----THHHHTTTS--S-------------HHHHHHHHHHHHHHHHHHT---S--BTTTTB-HHHHHHHHHHHHHHHHHHHHHHHHHS----

Radius of gyration: 17.87 Å; Cα contacts (8 Å, |Δi|>4): 40; chains: 1; bounding box: 49×39×41 Å